Protein AF-A0A0L6W6Z1-F1 (afdb_monomer_lite)

Radius of gyration: 11.79 Å; chains: 1; bounding box: 32×27×22 Å

Secondary structure (DSSP, 8-state):
--SHHHHTTSBHHHHHHHTT--HHHHHHHHT--HHHHHHHHTSBGGGSPTTHHHHHHHHHHTHHHHT-TT-

Sequence (71 aa):
MFWFTSCRRKTVKELRKNQGLTARELAQRIKCETTEILKIDDMKLKDVPEPLYSQIEPILTGEETDKIPWL

Organism: NCBI:txid281456

Structure (mmCIF, N/CA/C/O backbone):
data_AF-A0A0L6W6Z1-F1
#
_entry.id   AF-A0A0L6W6Z1-F1
#
loop_
_atom_site.group_PDB
_atom_site.id
_atom_site.type_symbol
_atom_site.label_atom_id
_atom_site.label_alt_id
_atom_site.label_comp_id
_atom_site.label_asym_id
_atom_site.label_entity_id
_atom_site.label_seq_id
_atom_site.pdbx_PDB_ins_code
_atom_site.Cartn_x
_atom_site.Cartn_y
_atom_site.Cartn_z
_atom_site.occupancy
_atom_site.B_iso_or_equiv
_atom_site.auth_seq_id
_atom_site.auth_comp_id
_atom_site.auth_asym_id
_atom_site.auth_atom_id
_atom_site.pdbx_PDB_model_num
ATOM 1 N N . MET A 1 1 ? 3.683 19.420 -12.615 1.00 43.19 1 MET A N 1
ATOM 2 C CA . MET A 1 1 ? 2.817 18.918 -11.522 1.00 43.19 1 MET A CA 1
ATOM 3 C C . MET A 1 1 ? 1.421 18.525 -12.058 1.00 43.19 1 MET A C 1
ATOM 5 O O . MET A 1 1 ? 0.451 19.218 -11.806 1.00 43.19 1 MET A O 1
ATOM 9 N N . PHE A 1 2 ? 1.283 17.447 -12.847 1.00 41.00 2 PHE A N 1
ATOM 10 C CA . PHE A 1 2 ? -0.022 17.009 -13.416 1.00 41.00 2 PHE A CA 1
ATOM 11 C C . PHE A 1 2 ? -0.344 15.524 -13.151 1.00 41.00 2 PHE A C 1
ATOM 13 O O . PHE A 1 2 ? -1.249 14.959 -13.756 1.00 41.00 2 PHE A O 1
ATOM 20 N N . TRP A 1 3 ? 0.386 14.874 -12.239 1.00 48.00 3 TRP A N 1
ATOM 21 C CA . TRP A 1 3 ? 0.222 13.440 -11.967 1.00 48.00 3 TRP A CA 1
ATOM 22 C C . TRP A 1 3 ? -0.744 13.135 -10.803 1.00 48.00 3 TRP A C 1
ATOM 24 O O . TRP A 1 3 ? -1.437 12.115 -10.814 1.00 48.00 3 TRP A O 1
ATOM 34 N N . PHE A 1 4 ? -0.894 14.069 -9.854 1.00 51.38 4 PHE A N 1
ATOM 35 C CA . PHE A 1 4 ? -1.767 13.939 -8.674 1.00 51.38 4 PHE A CA 1
ATOM 36 C C . PHE A 1 4 ? -3.259 13.785 -9.020 1.00 51.38 4 PHE A C 1
ATOM 38 O O . PHE A 1 4 ? -3.975 12.984 -8.416 1.00 51.38 4 PHE A O 1
ATOM 45 N N . THR A 1 5 ? -3.752 14.513 -10.028 1.00 55.78 5 THR A N 1
ATOM 46 C CA . THR A 1 5 ? -5.172 14.471 -10.422 1.00 55.78 5 THR A CA 1
ATOM 47 C C . THR A 1 5 ? -5.563 13.152 -11.084 1.00 55.78 5 THR A C 1
ATOM 49 O O . THR A 1 5 ? -6.721 12.738 -10.978 1.00 55.78 5 THR A O 1
ATOM 52 N N . SER A 1 6 ? -4.613 12.458 -11.721 1.00 63.41 6 SER A N 1
ATOM 53 C CA . SER A 1 6 ? -4.870 11.163 -12.352 1.00 63.41 6 SER A CA 1
ATOM 54 C C . SER A 1 6 ? -4.771 9.992 -11.370 1.00 63.41 6 SER A C 1
ATOM 56 O O . SER A 1 6 ? -5.501 9.018 -11.547 1.00 63.41 6 SER A O 1
ATOM 58 N N . CYS A 1 7 ? -3.925 10.071 -10.336 1.00 69.12 7 CYS A N 1
ATOM 59 C CA . CYS A 1 7 ? -3.748 8.986 -9.360 1.00 69.12 7 CYS A CA 1
ATOM 60 C C . CYS A 1 7 ? -4.936 8.854 -8.396 1.00 69.12 7 CYS A C 1
ATOM 62 O O . CYS A 1 7 ? -5.350 7.742 -8.087 1.00 69.12 7 CYS A O 1
ATOM 64 N N . ARG A 1 8 ? -5.589 9.965 -8.026 1.00 70.81 8 ARG A N 1
ATOM 65 C CA . ARG A 1 8 ? -6.785 9.957 -7.157 1.00 70.81 8 ARG A CA 1
ATOM 66 C C . ARG A 1 8 ? -7.982 9.174 -7.704 1.00 70.81 8 ARG A C 1
ATOM 68 O O . ARG A 1 8 ? -8.856 8.777 -6.937 1.00 70.81 8 ARG A O 1
ATOM 75 N N . ARG A 1 9 ? -8.063 8.988 -9.026 1.00 80.12 9 ARG A N 1
ATOM 76 C CA . ARG A 1 9 ? -9.166 8.261 -9.683 1.00 80.12 9 ARG A CA 1
ATOM 77 C C . ARG A 1 9 ? -8.884 6.767 -9.861 1.00 80.12 9 ARG A C 1
ATOM 79 O O . ARG A 1 9 ? -9.837 6.029 -10.113 1.00 80.12 9 ARG A O 1
ATOM 86 N N . LYS A 1 10 ? -7.618 6.354 -9.734 1.00 86.62 10 LYS A N 1
ATOM 87 C CA . LYS A 1 10 ? -7.155 4.968 -9.872 1.00 86.62 10 LYS A CA 1
ATOM 88 C C . LYS A 1 10 ? -7.325 4.197 -8.567 1.00 86.62 10 LYS A C 1
ATOM 90 O O . LYS A 1 10 ? -7.435 4.794 -7.490 1.00 86.62 10 LYS A O 1
ATOM 95 N N . THR A 1 11 ? -7.355 2.876 -8.674 1.00 90.25 11 THR A N 1
ATOM 96 C CA . THR A 1 11 ? -7.388 1.997 -7.500 1.00 90.25 11 THR A CA 1
ATOM 97 C C . THR A 1 11 ? -6.011 1.835 -6.875 1.00 90.25 11 THR A C 1
ATOM 99 O O . THR A 1 11 ? -4.981 1.995 -7.540 1.00 90.25 11 THR A O 1
ATOM 102 N N . VAL A 1 12 ? -5.983 1.493 -5.585 1.00 88.69 12 VAL A N 1
ATOM 103 C CA . VAL A 1 12 ? -4.738 1.177 -4.869 1.00 88.69 12 VAL A CA 1
ATOM 104 C C . VAL A 1 12 ? -3.998 0.042 -5.582 1.00 88.69 12 VAL A C 1
ATOM 106 O O . VAL A 1 12 ? -2.785 0.119 -5.760 1.00 88.69 12 VAL A O 1
ATOM 109 N N . LYS A 1 13 ? -4.723 -0.953 -6.103 1.00 90.56 13 LYS A N 1
ATOM 110 C CA . LYS A 1 13 ? -4.192 -2.054 -6.918 1.00 90.56 13 LYS A CA 1
ATOM 111 C C . LYS A 1 13 ? -3.478 -1.599 -8.181 1.00 90.56 13 LYS A C 1
ATOM 113 O O . LYS A 1 13 ? -2.385 -2.081 -8.472 1.00 90.56 13 LYS A O 1
ATOM 118 N N . GLU A 1 14 ? -4.097 -0.710 -8.954 1.00 89.31 14 GLU A N 1
ATOM 119 C CA . GLU A 1 14 ? -3.506 -0.186 -10.189 1.00 89.31 14 GLU A CA 1
ATOM 120 C C . GLU A 1 14 ? -2.234 0.601 -9.893 1.00 89.31 14 GLU A C 1
ATOM 122 O O . GLU A 1 14 ? -1.210 0.403 -10.543 1.00 89.31 14 GLU A O 1
ATOM 127 N N . LEU A 1 15 ? -2.283 1.471 -8.886 1.00 87.56 15 LEU A N 1
ATOM 128 C CA . LEU A 1 15 ? -1.144 2.283 -8.468 1.00 87.56 15 LEU A CA 1
ATOM 129 C C . LEU A 1 15 ? 0.004 1.418 -7.941 1.00 87.56 15 LEU A C 1
ATOM 131 O O . LEU A 1 15 ? 1.147 1.588 -8.357 1.00 87.56 15 LEU A O 1
ATOM 135 N N . ARG A 1 16 ? -0.309 0.430 -7.104 1.00 88.00 16 ARG A N 1
ATOM 136 C CA . ARG A 1 16 ? 0.645 -0.552 -6.586 1.00 88.00 16 ARG A CA 1
ATOM 137 C C . ARG A 1 16 ? 1.332 -1.325 -7.716 1.00 88.00 16 ARG A C 1
ATOM 139 O O . ARG A 1 16 ? 2.549 -1.477 -7.694 1.00 88.00 16 ARG A O 1
ATOM 146 N N . LYS A 1 17 ? 0.572 -1.773 -8.721 1.00 87.50 17 LYS A N 1
ATOM 147 C CA . LYS A 1 17 ? 1.117 -2.459 -9.905 1.00 87.50 17 LYS A CA 1
ATOM 148 C C . LYS A 1 17 ? 1.978 -1.547 -10.777 1.00 87.50 17 LYS A C 1
ATOM 150 O O . LYS A 1 17 ? 3.010 -2.004 -11.251 1.00 87.50 17 LYS A O 1
ATOM 155 N N . ASN A 1 18 ? 1.593 -0.282 -10.958 1.00 85.88 18 ASN A N 1
ATOM 156 C CA . ASN A 1 18 ? 2.399 0.692 -11.705 1.00 85.88 18 ASN A CA 1
ATOM 157 C C . ASN A 1 18 ? 3.760 0.941 -11.039 1.00 85.88 18 ASN A C 1
ATOM 159 O O . ASN A 1 18 ? 4.745 1.137 -11.738 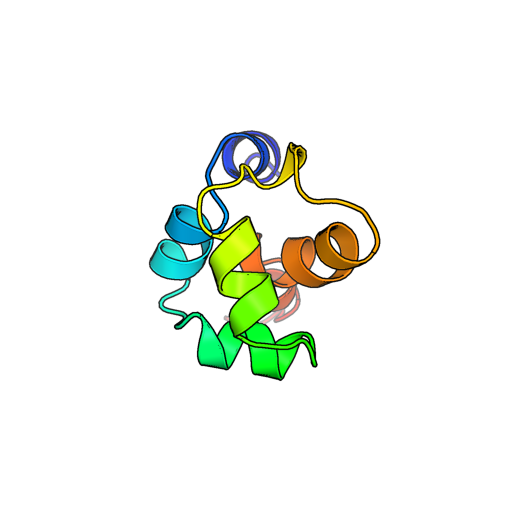1.00 85.88 18 ASN A O 1
ATOM 163 N N . GLN A 1 19 ? 3.812 0.884 -9.707 1.00 81.88 19 GLN A N 1
ATOM 164 C CA . GLN A 1 19 ? 5.048 0.986 -8.924 1.00 81.88 19 GLN A CA 1
ATOM 165 C C . GLN A 1 19 ? 5.817 -0.347 -8.815 1.00 81.88 19 GLN A C 1
ATOM 167 O O . GLN A 1 19 ? 6.863 -0.401 -8.177 1.00 81.88 19 GLN A O 1
ATOM 172 N N . GLY A 1 20 ? 5.305 -1.446 -9.385 1.00 86.00 20 GLY A N 1
ATOM 173 C CA . GLY A 1 20 ? 5.929 -2.771 -9.283 1.00 86.00 20 GLY A CA 1
ATOM 17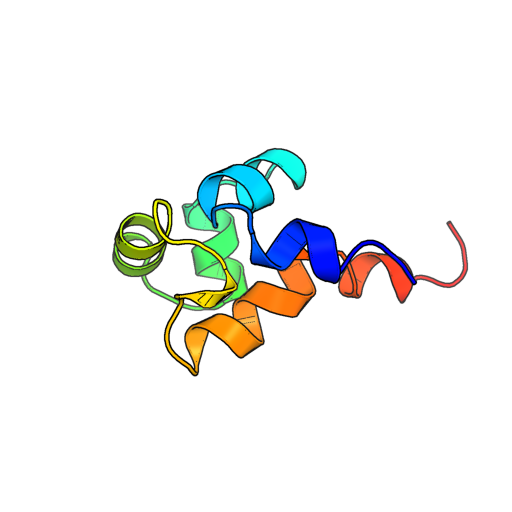4 C C . GLY A 1 20 ? 5.891 -3.390 -7.879 1.00 86.00 20 GLY A C 1
ATOM 175 O O . GLY A 1 20 ? 6.642 -4.321 -7.608 1.00 86.00 20 GLY A O 1
ATOM 176 N N . LEU A 1 21 ? 5.026 -2.899 -6.986 1.00 87.69 21 LEU A N 1
ATOM 177 C CA . LEU A 1 21 ? 4.955 -3.334 -5.590 1.00 87.69 21 LEU A CA 1
ATOM 178 C C . LEU A 1 21 ? 3.969 -4.498 -5.395 1.00 87.69 21 LEU A C 1
ATOM 180 O O . LEU A 1 21 ? 2.886 -4.571 -5.989 1.00 87.69 21 LEU A O 1
ATOM 184 N N . THR A 1 22 ? 4.282 -5.404 -4.477 1.00 89.94 22 THR A N 1
ATOM 185 C CA . THR A 1 22 ? 3.328 -6.391 -3.956 1.00 89.94 22 THR A CA 1
ATOM 186 C C . THR A 1 22 ? 2.526 -5.823 -2.783 1.00 89.94 22 THR A C 1
ATOM 188 O O . THR A 1 22 ? 2.932 -4.867 -2.123 1.00 89.94 22 THR A O 1
ATOM 191 N N . ALA A 1 23 ? 1.359 -6.415 -2.496 1.00 88.06 23 ALA A N 1
ATOM 192 C CA . ALA A 1 23 ? 0.537 -6.003 -1.351 1.00 88.06 23 ALA A CA 1
ATOM 193 C C . ALA A 1 23 ? 1.299 -6.147 -0.022 1.00 88.06 23 ALA A C 1
ATOM 195 O O . ALA A 1 23 ? 1.145 -5.320 0.871 1.00 88.06 23 ALA A O 1
ATOM 196 N N . ARG A 1 24 ? 2.173 -7.159 0.076 1.00 89.50 24 ARG A N 1
ATOM 197 C CA . ARG A 1 24 ? 3.012 -7.398 1.253 1.00 89.50 24 ARG A CA 1
ATOM 198 C C . ARG A 1 24 ? 4.092 -6.329 1.419 1.00 89.50 24 ARG A C 1
ATOM 200 O O . ARG A 1 24 ? 4.311 -5.869 2.531 1.00 89.50 24 ARG A O 1
ATOM 207 N N . GLU A 1 25 ? 4.745 -5.915 0.336 1.00 89.06 25 GLU A N 1
ATOM 208 C CA . GLU A 1 25 ? 5.759 -4.850 0.379 1.00 89.06 25 GLU A CA 1
ATOM 209 C C . GLU A 1 25 ? 5.147 -3.491 0.720 1.00 89.06 25 GLU A C 1
ATOM 211 O O . GLU A 1 25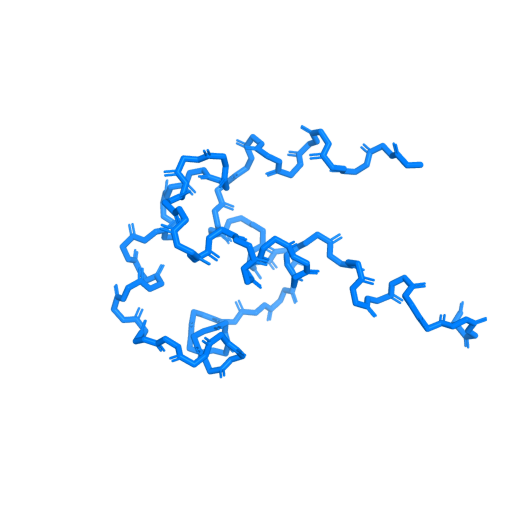 ? 5.721 -2.739 1.509 1.00 89.06 25 GLU A O 1
ATOM 216 N N . LEU A 1 26 ? 3.961 -3.192 0.177 1.00 89.06 26 LEU A N 1
ATOM 217 C CA . LEU A 1 26 ? 3.220 -1.983 0.535 1.00 89.06 26 LEU A CA 1
ATOM 218 C C . LEU A 1 26 ? 2.835 -2.000 2.022 1.00 89.06 26 LEU A C 1
ATOM 220 O O . LEU A 1 26 ? 3.066 -1.021 2.727 1.00 89.06 26 LEU A O 1
ATOM 224 N N . ALA A 1 27 ? 2.330 -3.136 2.513 1.00 89.38 27 ALA A N 1
ATOM 225 C CA . ALA A 1 27 ? 1.994 -3.331 3.922 1.00 89.38 27 ALA A CA 1
ATOM 226 C C . ALA A 1 27 ? 3.215 -3.141 4.838 1.00 89.38 27 ALA A C 1
ATOM 228 O O . ALA A 1 27 ? 3.127 -2.446 5.8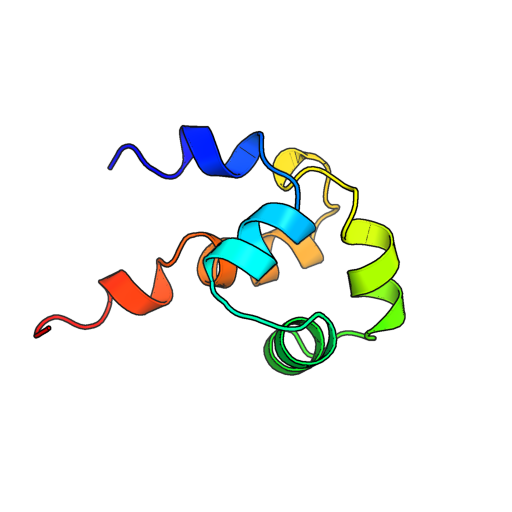45 1.00 89.38 27 ALA A O 1
ATOM 229 N N . GLN A 1 28 ? 4.377 -3.686 4.462 1.00 89.19 28 GLN A N 1
ATOM 230 C CA . GLN A 1 28 ? 5.621 -3.539 5.225 1.00 89.19 28 GLN A CA 1
ATOM 231 C C . GLN A 1 28 ? 6.123 -2.092 5.280 1.00 89.19 28 GLN A C 1
ATOM 233 O O . GLN A 1 28 ? 6.560 -1.647 6.340 1.00 89.19 28 GLN A O 1
ATOM 238 N N . ARG A 1 29 ? 6.033 -1.341 4.175 1.00 86.31 29 ARG A N 1
ATOM 239 C CA . ARG A 1 29 ? 6.414 0.083 4.139 1.00 86.31 29 ARG A CA 1
ATOM 240 C C . ARG A 1 29 ? 5.567 0.937 5.079 1.00 86.31 29 ARG A C 1
ATOM 242 O O . ARG A 1 29 ? 6.091 1.831 5.733 1.00 86.31 29 ARG A O 1
ATOM 249 N N . ILE A 1 30 ? 4.276 0.633 5.141 1.00 86.62 30 ILE A N 1
ATOM 250 C CA . ILE A 1 30 ? 3.272 1.396 5.895 1.00 86.62 30 ILE A CA 1
ATOM 251 C C . ILE A 1 30 ? 3.082 0.822 7.310 1.00 86.62 30 ILE A C 1
ATOM 253 O O . ILE A 1 30 ? 2.391 1.398 8.139 1.00 86.62 30 ILE A O 1
ATOM 257 N N . LYS A 1 31 ? 3.755 -0.296 7.618 1.00 87.00 31 LYS A N 1
ATOM 258 C CA . LYS A 1 31 ? 3.643 -1.038 8.883 1.00 87.00 31 LYS A CA 1
ATOM 259 C C . LYS A 1 31 ? 2.196 -1.437 9.205 1.00 87.00 31 LYS A C 1
ATOM 261 O O . LYS A 1 31 ? 1.796 -1.441 10.365 1.00 87.00 31 LYS A O 1
ATOM 266 N N . CYS A 1 32 ? 1.434 -1.792 8.173 1.00 86.00 32 CYS A N 1
ATOM 267 C CA . CYS A 1 32 ? 0.062 -2.277 8.291 1.00 86.00 32 CYS A CA 1
ATOM 268 C C . CYS A 1 32 ? -0.034 -3.776 8.024 1.00 86.00 32 CYS A C 1
ATOM 270 O O . CYS A 1 32 ? 0.867 -4.406 7.463 1.00 86.00 32 CYS A O 1
ATOM 272 N N . GLU A 1 33 ? -1.170 -4.348 8.402 1.00 89.44 33 GLU A N 1
ATOM 273 C CA . GLU A 1 33 ? -1.515 -5.722 8.076 1.00 89.44 33 GLU A CA 1
ATOM 274 C C . GLU A 1 33 ? -1.725 -5.880 6.561 1.00 89.44 33 GLU A C 1
ATOM 276 O O . GLU A 1 33 ? -2.362 -5.060 5.895 1.00 89.44 33 GLU A O 1
ATOM 281 N N . THR A 1 34 ? -1.243 -6.988 5.988 1.00 90.12 34 THR A N 1
ATOM 282 C CA . THR A 1 34 ? -1.468 -7.267 4.555 1.00 90.12 34 THR A CA 1
ATOM 283 C C . THR A 1 34 ? -2.960 -7.437 4.250 1.00 90.12 34 THR A C 1
ATOM 285 O O . THR A 1 34 ? -3.412 -7.102 3.157 1.00 90.12 34 THR A O 1
ATOM 288 N N . THR A 1 35 ? -3.745 -7.908 5.222 1.00 88.88 35 THR A N 1
ATOM 289 C CA . THR A 1 35 ? -5.202 -8.048 5.101 1.00 88.88 35 THR A CA 1
ATOM 290 C C . THR A 1 35 ? -5.906 -6.701 4.931 1.00 88.88 35 THR A C 1
ATOM 292 O O . THR A 1 35 ? -6.865 -6.614 4.167 1.00 88.88 35 THR A O 1
ATOM 295 N N . GLU A 1 36 ? -5.418 -5.638 5.573 1.00 86.56 36 GLU A N 1
ATOM 296 C CA . GLU A 1 36 ? -5.945 -4.280 5.404 1.00 86.56 36 GLU A CA 1
ATOM 297 C C . GLU A 1 36 ? -5.643 -3.739 4.008 1.00 86.56 36 GLU A C 1
ATOM 299 O O . GLU A 1 36 ? -6.543 -3.219 3.351 1.00 86.56 36 GLU A O 1
ATOM 304 N N . ILE A 1 37 ? -4.421 -3.959 3.507 1.00 87.88 37 ILE A N 1
ATOM 305 C CA . ILE A 1 37 ? -4.038 -3.583 2.138 1.00 87.88 37 ILE A CA 1
ATOM 306 C C . ILE A 1 37 ? -4.894 -4.315 1.098 1.00 87.88 37 ILE A C 1
ATOM 308 O O . ILE A 1 37 ? -5.314 -3.713 0.114 1.00 87.88 37 ILE A O 1
ATOM 312 N N . LEU A 1 38 ? -5.203 -5.594 1.319 1.00 89.25 38 LEU A N 1
ATOM 313 C CA . LEU A 1 38 ? -6.062 -6.366 0.418 1.00 89.25 38 LEU A CA 1
ATOM 314 C C . LEU A 1 38 ? -7.509 -5.852 0.398 1.00 89.25 38 LEU A C 1
ATOM 316 O O . LEU A 1 38 ? -8.126 -5.854 -0.662 1.00 89.25 38 LEU A O 1
ATOM 320 N N . LYS A 1 39 ? -8.040 -5.371 1.530 1.00 89.06 39 LYS A N 1
ATOM 321 C CA . LYS A 1 39 ? -9.387 -4.770 1.596 1.00 89.06 39 LYS A CA 1
ATOM 322 C C . LYS A 1 39 ? -9.479 -3.455 0.821 1.00 89.06 39 LYS A C 1
ATOM 324 O O . LYS A 1 39 ? -10.523 -3.166 0.245 1.00 89.06 39 LYS A O 1
ATOM 329 N N . ILE A 1 40 ? -8.403 -2.670 0.815 1.00 87.75 40 ILE A N 1
ATOM 330 C CA . ILE A 1 40 ? -8.344 -1.383 0.107 1.00 87.75 40 ILE A CA 1
ATOM 331 C C . ILE A 1 40 ? -7.821 -1.507 -1.332 1.00 87.75 40 ILE A C 1
ATOM 333 O O . ILE A 1 40 ? -7.879 -0.525 -2.064 1.00 87.75 40 ILE A O 1
ATOM 337 N N . ASP A 1 41 ? -7.321 -2.676 -1.760 1.00 87.00 41 ASP A N 1
ATOM 338 C CA . ASP A 1 41 ? -6.718 -2.889 -3.091 1.00 87.00 41 ASP A CA 1
ATOM 339 C C . ASP A 1 41 ? -7.718 -2.502 -4.202 1.00 87.00 41 ASP A C 1
ATOM 341 O O . ASP A 1 41 ? -7.359 -1.791 -5.143 1.00 87.00 41 ASP A O 1
ATOM 345 N N . ASP A 1 42 ? -8.994 -2.872 -4.047 1.00 89.38 42 ASP A N 1
ATOM 346 C CA . ASP A 1 42 ? -10.069 -2.538 -4.993 1.00 89.38 42 ASP A CA 1
ATOM 347 C C . ASP A 1 42 ? -10.704 -1.147 -4.755 1.00 89.38 42 ASP A C 1
ATOM 349 O O . ASP A 1 42 ? -11.518 -0.688 -5.560 1.00 89.38 42 ASP A O 1
ATOM 353 N N . MET A 1 43 ? -10.316 -0.433 -3.692 1.00 89.81 43 MET A N 1
ATOM 354 C CA . MET A 1 43 ? -10.763 0.940 -3.436 1.00 89.81 43 MET A CA 1
ATOM 355 C C . MET A 1 43 ? -9.956 1.944 -4.264 1.00 89.81 43 MET A C 1
ATOM 357 O O . MET A 1 43 ? -8.782 1.738 -4.589 1.00 89.81 43 MET A O 1
ATOM 361 N N . LYS A 1 44 ? -10.581 3.074 -4.607 1.00 89.06 44 LYS A N 1
ATOM 362 C CA . LYS A 1 44 ? -9.866 4.208 -5.209 1.00 89.06 44 LYS A CA 1
ATOM 363 C C . LYS A 1 44 ? -9.075 4.931 -4.140 1.00 89.06 44 LYS A C 1
ATOM 365 O O . LYS A 1 44 ? -9.541 5.039 -3.013 1.00 89.06 44 LYS A O 1
ATOM 370 N N . LEU A 1 45 ? -7.935 5.506 -4.520 1.00 85.50 45 LEU A N 1
ATOM 371 C CA . LEU A 1 45 ? -7.073 6.224 -3.579 1.00 85.50 45 LEU A CA 1
ATOM 372 C C . LEU A 1 45 ? -7.847 7.306 -2.805 1.00 85.50 45 LEU A C 1
ATOM 374 O O . LEU A 1 45 ? -7.685 7.425 -1.605 1.00 85.50 45 LEU A O 1
ATOM 378 N N . LYS A 1 46 ? -8.757 8.032 -3.465 1.00 83.25 46 LYS A N 1
ATOM 379 C CA . LYS A 1 46 ? -9.610 9.057 -2.833 1.00 83.25 46 LYS A CA 1
ATOM 380 C C . LYS A 1 46 ? -10.618 8.533 -1.791 1.00 83.25 46 LYS A C 1
ATOM 382 O O . LYS A 1 46 ? -11.129 9.331 -1.019 1.00 83.25 46 LYS A O 1
ATOM 387 N N . ASP A 1 47 ? -10.958 7.245 -1.849 1.00 86.50 47 ASP A N 1
ATOM 388 C CA . ASP A 1 47 ? -11.986 6.608 -1.015 1.00 86.50 47 ASP A CA 1
ATOM 389 C C . ASP A 1 47 ? -11.343 5.831 0.157 1.00 86.50 47 ASP A C 1
ATOM 391 O O . ASP A 1 47 ? -12.045 5.233 0.971 1.00 86.50 47 ASP A O 1
ATOM 395 N N . VAL A 1 48 ? -10.006 5.831 0.250 1.00 86.50 48 VAL A N 1
ATOM 396 C CA . VAL A 1 48 ? -9.264 5.222 1.359 1.00 86.50 48 VAL A CA 1
ATOM 397 C C . VAL A 1 48 ? -9.435 6.086 2.615 1.00 86.50 48 VAL A C 1
ATOM 399 O O . VAL A 1 48 ? -9.219 7.297 2.545 1.00 86.50 48 VAL A O 1
ATOM 402 N N . PRO A 1 49 ? -9.779 5.497 3.774 1.00 85.56 49 PRO A N 1
ATOM 403 C CA . PRO A 1 49 ? -9.907 6.253 5.013 1.00 85.56 49 PRO A CA 1
ATOM 404 C C . PRO A 1 49 ? -8.553 6.798 5.497 1.00 85.56 49 PRO A C 1
ATOM 406 O O . PRO A 1 49 ? -7.510 6.142 5.389 1.00 85.56 49 PRO A O 1
ATOM 409 N N . GLU A 1 50 ? -8.563 7.989 6.096 1.00 80.81 50 GLU A N 1
ATOM 410 C CA . GLU A 1 50 ? -7.448 8.439 6.936 1.00 80.81 50 GLU A CA 1
ATOM 411 C C . GLU A 1 50 ? -7.372 7.553 8.195 1.00 80.81 50 GLU A C 1
ATOM 413 O O . GLU A 1 50 ? -8.423 7.198 8.732 1.00 80.81 50 GLU A O 1
ATOM 418 N N . PRO A 1 51 ? -6.180 7.140 8.680 1.00 83.88 51 PRO A N 1
ATOM 419 C CA . PRO A 1 51 ? -4.826 7.634 8.380 1.00 83.88 51 PRO A CA 1
ATOM 420 C C . PRO A 1 51 ? -4.058 6.848 7.298 1.00 83.88 51 PRO A C 1
ATOM 422 O O . PRO A 1 51 ? -2.896 7.151 7.024 1.00 83.88 51 PRO A O 1
ATOM 425 N N . LEU A 1 52 ? -4.664 5.822 6.690 1.00 84.31 52 LEU A N 1
ATOM 426 C CA . LEU A 1 52 ? -3.998 4.991 5.677 1.00 84.31 52 LEU A CA 1
ATOM 427 C C . LEU A 1 52 ? -3.692 5.794 4.410 1.00 84.31 52 LEU A C 1
ATOM 429 O O . LEU A 1 52 ? -2.597 5.676 3.863 1.00 84.31 52 LEU A O 1
ATOM 433 N N . TYR A 1 53 ? -4.622 6.654 3.984 1.00 85.75 53 TYR A N 1
ATOM 434 C CA . TYR A 1 53 ? -4.444 7.531 2.823 1.00 85.75 53 TYR A CA 1
ATOM 435 C C . TYR A 1 53 ? -3.130 8.323 2.878 1.00 85.75 53 TYR A C 1
ATOM 437 O O . TYR A 1 53 ? -2.332 8.244 1.948 1.00 85.75 53 TYR A O 1
ATOM 445 N N . SER A 1 54 ? -2.873 9.012 3.995 1.00 84.81 54 SER A N 1
ATOM 446 C CA . SER A 1 54 ? -1.703 9.882 4.171 1.00 84.81 54 SER A CA 1
ATOM 447 C C . SER A 1 54 ? -0.369 9.128 4.079 1.00 84.81 54 SER A C 1
ATOM 449 O O . SER A 1 54 ? 0.626 9.681 3.619 1.00 84.81 54 SER A O 1
ATOM 451 N N . GLN A 1 55 ? -0.345 7.848 4.459 1.00 85.06 55 GLN A N 1
ATOM 452 C CA . GLN A 1 55 ? 0.858 7.017 4.366 1.00 85.06 55 GLN A CA 1
ATOM 453 C C . GLN A 1 55 ? 1.040 6.404 2.971 1.00 85.06 55 GLN A C 1
ATOM 455 O O . GLN A 1 55 ? 2.164 6.261 2.492 1.00 85.06 55 GLN A O 1
ATOM 460 N N . ILE A 1 56 ? -0.061 6.034 2.311 1.00 85.44 56 ILE A N 1
ATOM 461 C CA . ILE A 1 56 ? -0.059 5.383 0.995 1.00 85.44 56 ILE A CA 1
ATOM 462 C C . ILE A 1 56 ? 0.201 6.396 -0.132 1.00 85.44 56 ILE A C 1
ATOM 464 O O . ILE A 1 56 ? 0.913 6.084 -1.089 1.00 85.44 56 ILE A O 1
ATOM 468 N N . GLU A 1 57 ? -0.376 7.596 -0.038 1.00 85.00 57 GLU A N 1
ATOM 469 C CA . GLU A 1 57 ? -0.301 8.649 -1.058 1.00 85.00 57 GLU A CA 1
ATOM 470 C C . GLU A 1 57 ? 1.134 8.969 -1.517 1.00 85.00 57 GLU A C 1
ATOM 472 O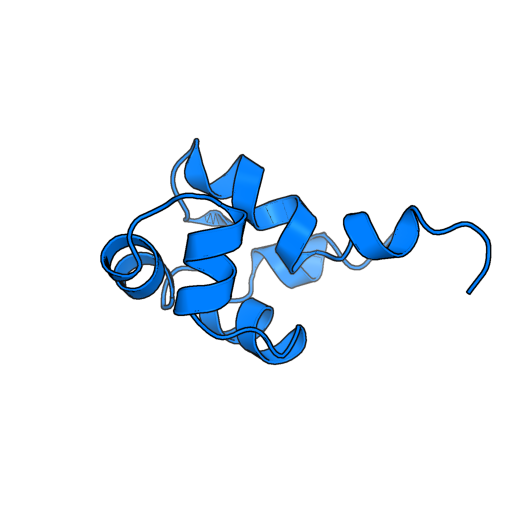 O . GLU A 1 57 ? 1.370 8.879 -2.727 1.00 85.00 57 GLU A O 1
ATOM 477 N N . PRO A 1 58 ? 2.112 9.273 -0.637 1.00 82.50 58 PRO A N 1
ATOM 478 C CA . PRO A 1 58 ? 3.467 9.623 -1.074 1.00 82.50 58 PRO A CA 1
ATOM 479 C C . PRO A 1 58 ? 4.201 8.452 -1.745 1.00 82.50 58 PRO A C 1
ATOM 481 O O . PRO A 1 58 ? 4.976 8.662 -2.679 1.00 82.50 58 PRO A O 1
ATOM 484 N N . ILE A 1 59 ? 3.920 7.214 -1.320 1.00 82.62 59 ILE A N 1
ATOM 485 C CA . ILE A 1 59 ? 4.538 5.996 -1.868 1.00 82.62 59 ILE A CA 1
ATOM 486 C C . ILE A 1 59 ? 3.994 5.711 -3.269 1.00 82.62 59 ILE A C 1
ATOM 488 O O . ILE A 1 59 ? 4.750 5.403 -4.187 1.00 82.62 59 ILE A O 1
ATOM 492 N N . LEU A 1 60 ? 2.675 5.804 -3.448 1.00 81.62 60 LEU A N 1
ATOM 493 C CA . LEU A 1 60 ? 2.030 5.480 -4.720 1.00 81.62 60 LEU A CA 1
ATOM 494 C C . LEU A 1 60 ? 2.159 6.596 -5.760 1.00 81.62 60 LEU A C 1
ATOM 496 O O . LEU A 1 60 ? 2.194 6.305 -6.957 1.00 81.62 60 LEU A O 1
ATOM 500 N N . THR A 1 61 ? 2.256 7.850 -5.317 1.00 75.50 61 THR A N 1
ATOM 501 C CA . THR A 1 61 ? 2.383 9.019 -6.200 1.00 75.50 61 THR A CA 1
ATOM 502 C C . THR A 1 61 ? 3.823 9.251 -6.668 1.00 75.50 61 THR A C 1
ATOM 504 O O . THR A 1 61 ? 4.033 10.027 -7.593 1.00 75.50 61 THR A O 1
ATOM 507 N N . GLY A 1 62 ? 4.809 8.548 -6.097 1.00 66.44 62 GLY A N 1
ATOM 508 C CA . GLY A 1 62 ? 6.217 8.685 -6.490 1.00 66.44 62 GLY A CA 1
ATOM 509 C C . GLY A 1 62 ? 6.892 9.947 -5.946 1.00 66.44 62 GLY A C 1
ATOM 510 O O . GLY A 1 62 ? 7.974 10.303 -6.395 1.00 66.44 62 GLY A O 1
ATOM 511 N N . GLU A 1 63 ? 6.292 10.613 -4.955 1.00 62.06 63 GLU A N 1
ATOM 512 C CA . GLU A 1 63 ? 6.866 11.826 -4.354 1.00 62.06 63 GLU A CA 1
ATOM 513 C C . GLU A 1 63 ? 8.198 11.531 -3.631 1.00 62.06 63 GLU A C 1
ATOM 515 O O . GLU A 1 63 ? 9.087 12.375 -3.571 1.00 62.06 63 GLU A O 1
ATOM 520 N N . GLU A 1 64 ? 8.372 10.300 -3.140 1.00 57.44 64 GLU A N 1
ATOM 521 C CA . GLU A 1 64 ? 9.658 9.781 -2.644 1.00 57.44 64 GLU A CA 1
ATOM 522 C C . GLU A 1 64 ? 10.740 9.726 -3.734 1.00 57.44 64 GLU A C 1
ATOM 524 O O . GLU A 1 64 ? 11.918 9.922 -3.449 1.00 57.44 64 GLU A O 1
ATOM 529 N N . THR A 1 65 ? 10.362 9.470 -4.987 1.00 56.00 65 THR A N 1
ATOM 530 C CA . THR A 1 65 ? 11.300 9.334 -6.111 1.00 56.00 65 THR A CA 1
ATOM 531 C C . THR A 1 65 ? 11.721 10.700 -6.660 1.00 56.00 65 THR A C 1
ATOM 533 O O . THR A 1 65 ? 12.879 10.871 -7.030 1.00 56.00 65 THR A O 1
ATOM 536 N N . ASP A 1 66 ? 10.824 11.691 -6.625 1.00 52.78 66 ASP A N 1
ATOM 537 C CA . ASP A 1 66 ? 11.092 13.094 -6.994 1.00 52.78 66 ASP A CA 1
ATOM 538 C C . ASP A 1 66 ? 12.056 13.812 -6.022 1.00 52.78 66 ASP A C 1
ATOM 540 O O . ASP A 1 66 ? 12.693 14.799 -6.387 1.00 52.78 66 ASP A O 1
ATOM 544 N N . LYS A 1 67 ? 12.208 13.326 -4.780 1.00 55.00 67 LYS A N 1
ATOM 545 C CA . LYS A 1 67 ? 13.140 13.899 -3.786 1.00 55.00 67 LYS A CA 1
ATOM 546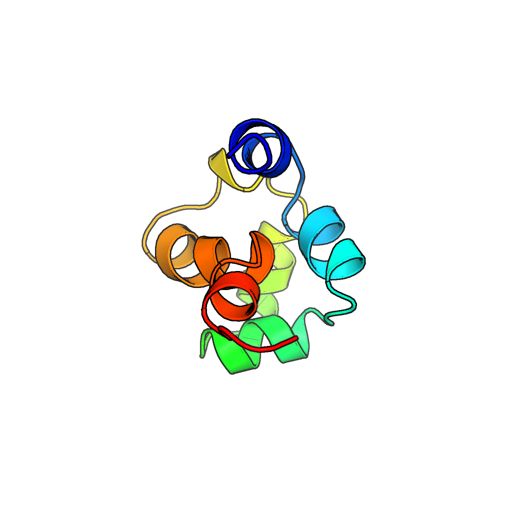 C C . LYS A 1 67 ? 14.599 13.492 -3.985 1.00 55.00 67 LYS A C 1
ATOM 548 O O . LYS A 1 67 ? 15.433 13.879 -3.169 1.00 55.00 67 LYS A O 1
ATOM 553 N N . ILE A 1 68 ? 14.925 12.731 -5.030 1.00 57.31 68 ILE A N 1
ATOM 554 C CA . ILE A 1 68 ? 16.301 12.358 -5.369 1.00 57.31 68 ILE A CA 1
ATOM 555 C C . ILE A 1 68 ? 16.810 13.365 -6.415 1.00 57.31 68 ILE A C 1
ATOM 557 O O . ILE A 1 68 ? 16.482 13.231 -7.590 1.00 57.31 68 ILE A O 1
ATOM 561 N N . PRO A 1 69 ? 17.605 14.384 -6.033 1.00 56.00 69 PRO A N 1
ATOM 562 C CA . PRO A 1 69 ? 17.952 15.501 -6.918 1.00 56.00 69 PRO A CA 1
ATOM 563 C C . PRO A 1 69 ? 18.950 15.162 -8.043 1.00 56.00 69 PRO A C 1
ATOM 565 O O . PRO A 1 69 ? 19.400 16.070 -8.737 1.00 56.00 69 PRO A O 1
ATOM 568 N N . TRP A 1 70 ? 19.333 13.894 -8.226 1.00 63.19 70 TRP A N 1
ATOM 569 C CA . TRP A 1 70 ? 20.364 13.490 -9.194 1.00 63.19 70 TRP A CA 1
ATOM 570 C C . TRP A 1 70 ? 20.133 12.114 -9.842 1.00 63.19 70 TRP A C 1
ATOM 572 O O . TRP A 1 70 ? 21.070 11.321 -9.944 1.00 63.19 70 TRP A O 1
ATOM 582 N N . LEU A 1 71 ? 18.914 11.827 -10.312 1.00 46.47 71 LEU A N 1
ATOM 583 C CA . LEU A 1 71 ? 18.715 10.811 -11.358 1.00 46.47 71 LEU A CA 1
ATOM 584 C C . LEU A 1 71 ? 18.412 11.468 -12.708 1.00 46.47 71 LEU A C 1
ATOM 586 O O . LEU A 1 71 ? 17.624 12.439 -12.713 1.00 46.47 71 LEU A O 1
#

Foldseek 3Di:
DPQLVVQQADALQVLCVVLVHDLVRLCVQLVHDSVLSVVRRRPGLNRDDPPSSVSSVCVSSCVVVVPPPPD

InterPro domains:
  IPR010982 Lambda repressor-like, DNA-binding domain superfamily [G3DSA:1.10.260.40] (2-61)

pLDDT: mean 78.93, std 14.01, range [41.0, 90.56]